Protein AF-A0A2M7Q114-F1 (afdb_monomer_lite)

pLDDT: mean 74.57, std 21.92, range [33.44, 98.0]

Foldseek 3Di:
DDDDDDDDDDDDDDDDDDPPPPDPPPPPPPPPDLPPPPDDQDPVRVVVVVQQVLPPCCVVDVHQDPVSVVVVVCVVVVVVVPQQPPPPPSDHDPVSNVVSVVVVVVVVVVVVD

Sequence (113 aa):
MMQASKLIVLILGLMVAAPAWAEPQTDLDVAGTLDERNGPMTATDKIVDQFMKLNLNPDASDGVDFEEFQSMVIERATARFAKMDANGNGEVTADEYRTFWNNQKAQYYRLKR

Secondary structure (DSSP, 8-state):
----------------PPPS---------TT--TT---SPPPHHHHHHHHHHTT-S-TTT-SS--HHHHHHHHHHHHHHHHHHH-SS-SS---HHHHHHHHHHHHHHHHHTT-

Radius of gyration: 30.26 Å; chains: 1; bounding box: 71×40×87 Å

Structure (mmCIF, N/CA/C/O backbone):
data_AF-A0A2M7Q114-F1
#
_entry.id   AF-A0A2M7Q114-F1
#
loop_
_atom_site.group_PDB
_atom_site.id
_atom_site.type_symbol
_atom_site.label_atom_id
_atom_site.label_alt_id
_atom_site.label_comp_id
_atom_site.label_asym_id
_atom_site.label_entity_id
_atom_site.label_seq_id
_atom_site.pdbx_PDB_ins_code
_atom_site.Cartn_x
_atom_site.Cartn_y
_atom_site.Cartn_z
_atom_site.occupancy
_atom_site.B_iso_or_equiv
_atom_site.auth_seq_id
_atom_site.auth_comp_id
_atom_site.auth_asym_id
_atom_site.auth_atom_id
_atom_site.pdbx_PDB_model_num
ATOM 1 N N . MET A 1 1 ? 41.314 4.169 -69.888 1.00 36.62 1 MET A N 1
ATOM 2 C CA . MET A 1 1 ? 42.681 4.051 -69.325 1.00 36.62 1 MET A CA 1
ATOM 3 C C . MET A 1 1 ? 42.689 4.867 -68.033 1.00 36.62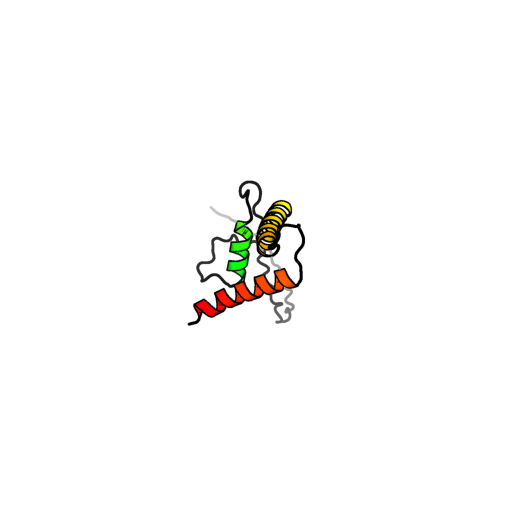 1 MET A C 1
ATOM 5 O O . MET A 1 1 ? 42.448 6.058 -68.125 1.00 36.62 1 MET A O 1
ATOM 9 N N . MET A 1 2 ? 42.504 4.244 -66.856 1.00 42.50 2 MET A N 1
ATOM 10 C CA . MET A 1 2 ? 43.558 3.893 -65.867 1.00 42.50 2 MET A CA 1
ATOM 11 C C . MET A 1 2 ? 44.452 5.107 -65.530 1.00 42.50 2 MET A C 1
ATOM 13 O O . MET A 1 2 ? 45.067 5.648 -66.432 1.00 42.50 2 MET A O 1
ATOM 17 N N . GLN A 1 3 ? 44.570 5.585 -64.288 1.00 41.94 3 GLN A N 1
ATOM 18 C CA . GLN A 1 3 ? 44.891 4.818 -63.083 1.00 41.94 3 GLN A CA 1
ATOM 19 C C . GLN A 1 3 ? 44.333 5.433 -61.789 1.00 41.94 3 GLN A C 1
ATOM 21 O O . GLN A 1 3 ? 44.319 6.644 -61.598 1.00 41.94 3 GLN A O 1
ATOM 26 N N . ALA A 1 4 ? 43.964 4.534 -60.876 1.00 44.81 4 ALA A N 1
ATOM 27 C CA . ALA A 1 4 ? 43.828 4.773 -59.449 1.00 44.81 4 ALA A CA 1
ATOM 28 C C . ALA A 1 4 ? 45.216 4.895 -58.794 1.00 44.81 4 ALA A C 1
ATOM 30 O O . ALA A 1 4 ? 46.026 3.974 -58.913 1.00 44.81 4 ALA A O 1
ATOM 31 N N . SER A 1 5 ? 45.459 5.976 -58.052 1.00 41.94 5 SER A N 1
ATOM 32 C CA . SER A 1 5 ? 46.627 6.096 -57.174 1.00 41.94 5 SER A CA 1
ATOM 33 C C . SER A 1 5 ? 46.232 5.728 -55.749 1.00 41.94 5 SER A C 1
ATOM 35 O O . SER A 1 5 ? 45.536 6.464 -55.055 1.00 41.94 5 SER A O 1
ATOM 37 N N . LYS A 1 6 ? 46.664 4.533 -55.348 1.00 39.66 6 LYS A N 1
ATOM 38 C CA . LYS A 1 6 ? 46.558 3.976 -54.001 1.00 39.66 6 LYS A CA 1
ATOM 39 C C . LYS A 1 6 ? 47.512 4.740 -53.079 1.00 39.66 6 LYS A C 1
ATOM 41 O O . LYS A 1 6 ? 48.720 4.696 -53.301 1.00 39.66 6 LYS A O 1
ATOM 46 N N . LEU A 1 7 ? 46.993 5.403 -52.046 1.00 33.44 7 LEU A N 1
ATOM 47 C CA . LEU A 1 7 ? 47.819 5.923 -50.957 1.00 33.44 7 LEU A CA 1
ATOM 48 C C . LEU A 1 7 ? 48.013 4.798 -49.931 1.00 33.44 7 LEU A C 1
ATOM 50 O O . LEU A 1 7 ? 47.097 4.430 -49.200 1.00 33.44 7 LEU A O 1
ATOM 54 N N . ILE A 1 8 ? 49.202 4.204 -49.950 1.00 39.59 8 ILE A N 1
ATOM 55 C CA . ILE A 1 8 ? 49.671 3.222 -48.973 1.00 39.59 8 ILE A CA 1
ATOM 56 C C . ILE A 1 8 ? 50.059 3.994 -47.708 1.00 39.59 8 ILE A C 1
ATOM 58 O O . ILE A 1 8 ? 51.054 4.713 -47.708 1.00 39.59 8 ILE A O 1
ATOM 62 N N . VAL A 1 9 ? 49.274 3.856 -46.638 1.00 41.12 9 VAL A N 1
ATOM 63 C CA . VAL A 1 9 ? 49.681 4.268 -45.288 1.00 41.12 9 VAL A CA 1
ATOM 64 C C . VAL A 1 9 ? 50.223 3.032 -44.581 1.00 41.12 9 VAL A C 1
ATOM 66 O O . VAL A 1 9 ? 49.499 2.090 -44.269 1.00 41.12 9 VAL A O 1
ATOM 69 N N . LEU A 1 10 ? 51.539 3.033 -44.407 1.00 36.22 10 LEU A N 1
ATOM 70 C CA . LEU A 1 10 ? 52.339 1.979 -43.804 1.00 36.22 10 LEU A CA 1
ATOM 71 C C . LEU A 1 10 ? 52.521 2.348 -42.324 1.00 36.22 10 LEU A C 1
ATOM 73 O O . LEU A 1 10 ? 53.404 3.131 -41.991 1.00 36.22 10 LEU A O 1
ATOM 77 N N . ILE A 1 11 ? 51.656 1.838 -41.442 1.00 44.91 11 ILE A N 1
ATOM 78 C CA . ILE A 1 11 ? 51.865 1.925 -39.988 1.00 44.91 11 ILE A CA 1
ATOM 79 C C . ILE A 1 11 ? 52.317 0.548 -39.520 1.00 44.91 11 ILE A C 1
ATOM 81 O O . ILE A 1 11 ? 51.524 -0.377 -39.349 1.00 44.91 11 ILE A O 1
ATOM 85 N N . LEU A 1 12 ? 53.633 0.421 -39.374 1.00 35.53 12 LEU A N 1
ATOM 86 C CA . LEU A 1 12 ? 54.284 -0.724 -38.766 1.00 35.53 12 LEU A CA 1
ATOM 87 C C . LEU A 1 12 ? 54.365 -0.488 -37.247 1.00 35.53 12 LEU A C 1
ATOM 89 O O . LEU A 1 12 ? 55.064 0.416 -36.804 1.00 35.53 12 LEU A O 1
ATOM 93 N N . GLY A 1 13 ? 53.678 -1.336 -36.481 1.00 37.47 13 GLY A N 1
ATOM 94 C CA . GLY A 1 13 ? 54.124 -1.821 -35.172 1.00 37.47 13 GLY A CA 1
ATOM 95 C C . GLY A 1 13 ? 53.935 -0.931 -33.939 1.00 37.47 13 GLY A C 1
ATOM 96 O O . GLY A 1 13 ? 54.790 -0.115 -33.620 1.00 37.47 13 GLY A O 1
ATOM 97 N N . LEU A 1 14 ? 52.947 -1.282 -33.111 1.00 38.12 14 LEU A N 1
ATOM 98 C CA . LEU A 1 14 ? 53.235 -1.604 -31.711 1.00 38.12 14 LEU A CA 1
ATOM 99 C C . LEU A 1 14 ? 52.195 -2.606 -31.197 1.00 38.12 14 LEU A C 1
ATOM 101 O O . LEU A 1 14 ? 51.019 -2.291 -31.050 1.00 38.12 14 LEU A O 1
ATOM 105 N N . MET A 1 15 ? 52.646 -3.832 -30.951 1.00 40.88 15 MET A N 1
ATOM 106 C CA . MET A 1 15 ? 51.877 -4.867 -30.273 1.00 40.88 15 MET A CA 1
ATOM 107 C C . MET A 1 15 ? 52.386 -4.913 -28.831 1.00 40.88 15 MET A C 1
ATOM 109 O O . MET A 1 15 ? 53.521 -5.320 -28.593 1.00 40.88 15 MET A O 1
ATOM 113 N N . VAL A 1 16 ? 51.565 -4.483 -27.875 1.00 52.91 16 VAL A N 1
ATOM 114 C CA . VAL A 1 16 ? 51.699 -4.878 -26.468 1.00 52.91 16 VAL A CA 1
ATOM 115 C C . VAL A 1 16 ? 50.392 -5.558 -26.092 1.00 52.91 16 VAL A C 1
ATOM 117 O O . VAL A 1 16 ? 49.314 -4.993 -26.250 1.00 52.91 16 VAL A O 1
ATOM 120 N N . ALA A 1 17 ? 50.514 -6.816 -25.681 1.00 52.22 17 ALA A N 1
ATOM 121 C CA . ALA A 1 17 ? 49.424 -7.687 -25.289 1.00 52.22 17 ALA A CA 1
ATOM 122 C C . ALA A 1 17 ? 48.638 -7.088 -24.112 1.00 52.22 17 ALA A C 1
ATOM 124 O O . ALA A 1 17 ? 49.209 -6.827 -23.053 1.00 52.22 17 ALA A O 1
ATOM 125 N N . ALA A 1 18 ? 47.330 -6.897 -24.291 1.00 54.47 18 ALA A N 1
ATOM 126 C CA . ALA A 1 18 ? 46.426 -6.642 -23.178 1.00 54.47 18 ALA A CA 1
ATOM 127 C C . ALA A 1 18 ? 46.263 -7.937 -22.353 1.00 54.47 18 ALA A C 1
ATOM 129 O O . ALA A 1 18 ? 46.173 -9.020 -22.942 1.00 54.47 18 ALA A O 1
ATOM 130 N N . PRO A 1 19 ? 46.250 -7.870 -21.009 1.00 53.16 19 PRO A N 1
ATOM 131 C CA . PRO A 1 19 ? 46.045 -9.045 -20.173 1.00 53.16 19 PRO A CA 1
ATOM 132 C C . PRO A 1 19 ? 44.659 -9.649 -20.434 1.00 53.16 19 PRO A C 1
ATOM 134 O O . PRO A 1 19 ? 43.663 -8.939 -20.541 1.00 53.16 19 PRO A O 1
ATOM 137 N N . ALA A 1 20 ? 44.613 -10.979 -20.536 1.00 57.31 20 ALA A N 1
ATOM 138 C CA . ALA A 1 20 ? 43.440 -11.801 -20.842 1.00 57.31 20 ALA A CA 1
ATOM 139 C C . ALA A 1 20 ? 42.426 -11.883 -19.684 1.00 57.31 20 ALA A C 1
ATOM 141 O O . ALA A 1 20 ? 42.032 -12.968 -19.261 1.00 57.31 20 ALA A O 1
ATOM 142 N N . TRP A 1 21 ? 42.080 -10.743 -19.097 1.00 56.38 21 TRP A N 1
ATOM 143 C CA . TRP A 1 21 ? 41.080 -10.607 -18.046 1.00 56.38 21 TRP A CA 1
ATOM 144 C C . TRP A 1 21 ? 40.071 -9.614 -18.600 1.00 56.38 21 TRP A C 1
ATOM 146 O O . TRP A 1 21 ? 40.100 -8.429 -18.288 1.00 56.38 21 TRP A O 1
ATOM 156 N N . ALA A 1 22 ? 39.261 -10.103 -19.538 1.00 50.25 22 ALA A N 1
ATOM 157 C CA . ALA A 1 22 ? 38.094 -9.383 -20.004 1.00 50.25 22 ALA A CA 1
ATOM 158 C C . ALA A 1 22 ? 37.266 -9.021 -18.768 1.00 50.25 22 ALA A C 1
ATOM 160 O O . ALA A 1 22 ? 36.781 -9.907 -18.061 1.00 50.25 22 ALA A O 1
ATOM 161 N N . GLU A 1 23 ? 37.161 -7.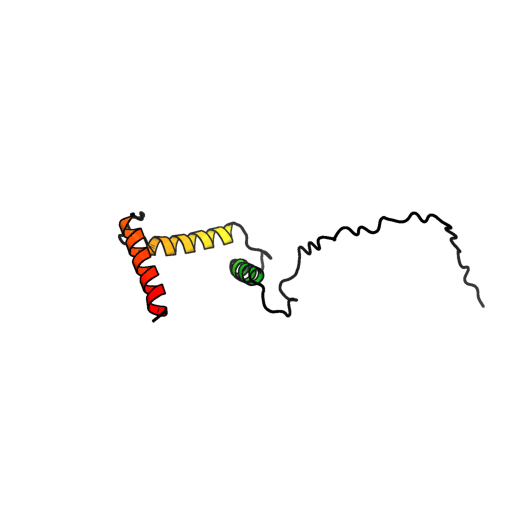729 -18.475 1.00 57.56 23 GLU A N 1
ATOM 162 C CA . GLU A 1 23 ? 36.144 -7.244 -17.559 1.00 57.56 23 GLU A CA 1
ATOM 163 C C . GLU A 1 23 ? 34.799 -7.744 -18.102 1.00 57.56 23 GLU A C 1
ATOM 165 O O . GLU A 1 23 ? 34.545 -7.589 -19.303 1.00 57.56 23 GLU A O 1
ATOM 170 N N . PRO A 1 24 ? 33.945 -8.392 -17.290 1.00 47.94 24 PRO A N 1
ATOM 171 C CA . PRO A 1 24 ? 32.582 -8.612 -17.722 1.00 47.94 24 PRO A CA 1
ATOM 172 C C . PRO A 1 24 ? 31.989 -7.223 -17.939 1.00 47.94 24 PRO A C 1
ATOM 174 O O . PRO A 1 24 ? 31.776 -6.484 -16.977 1.00 47.94 24 PRO A O 1
ATOM 177 N N . GLN A 1 25 ? 31.762 -6.850 -19.199 1.00 45.62 25 GLN A N 1
ATOM 178 C CA . GLN A 1 25 ? 30.848 -5.765 -19.511 1.00 45.62 25 GLN A CA 1
ATOM 179 C C . GLN A 1 25 ? 29.540 -6.138 -18.823 1.00 45.62 25 GLN A C 1
ATOM 181 O O . GLN A 1 25 ? 28.861 -7.087 -19.210 1.00 45.62 25 GLN A O 1
ATOM 186 N N . THR A 1 26 ? 29.243 -5.453 -17.721 1.00 45.94 26 THR A N 1
ATOM 187 C CA . THR A 1 26 ? 27.900 -5.435 -17.176 1.00 45.94 26 THR A CA 1
ATOM 188 C C . THR A 1 26 ? 27.071 -4.765 -18.247 1.00 45.94 26 THR A C 1
ATOM 190 O O . THR A 1 26 ? 27.142 -3.546 -18.414 1.00 45.94 26 THR A O 1
ATOM 193 N N . ASP A 1 27 ? 26.388 -5.597 -19.018 1.00 40.75 27 ASP A N 1
ATOM 194 C CA . ASP A 1 27 ? 25.419 -5.215 -20.025 1.00 40.75 27 ASP A CA 1
ATOM 195 C C . ASP A 1 27 ? 24.254 -4.543 -19.293 1.00 40.75 27 ASP A C 1
ATOM 197 O O . ASP A 1 27 ? 23.262 -5.158 -18.901 1.00 40.75 27 ASP A O 1
ATOM 201 N N . LEU A 1 28 ? 24.453 -3.275 -18.941 1.00 43.75 28 LEU A N 1
ATOM 202 C CA . LEU A 1 28 ? 23.403 -2.401 -18.458 1.00 43.75 28 LEU A CA 1
ATOM 203 C C . LEU A 1 28 ? 22.703 -1.849 -19.695 1.00 43.75 28 LEU A C 1
ATOM 205 O O . LEU A 1 28 ? 22.824 -0.669 -20.020 1.00 43.75 28 LEU A O 1
ATOM 209 N N . ASP A 1 29 ? 21.961 -2.731 -20.360 1.00 44.12 29 ASP A N 1
ATOM 210 C CA . ASP A 1 29 ? 20.927 -2.383 -21.328 1.00 44.12 29 ASP A CA 1
ATOM 211 C C . ASP A 1 29 ? 19.785 -1.663 -20.592 1.00 44.12 29 ASP A C 1
ATOM 213 O O . ASP A 1 29 ? 18.717 -2.205 -20.303 1.00 44.12 29 ASP A O 1
ATOM 217 N N . VAL A 1 30 ? 20.020 -0.401 -20.234 1.00 51.72 30 VAL A N 1
ATOM 218 C CA . VAL A 1 30 ? 18.997 0.512 -19.718 1.00 51.72 30 VAL A CA 1
ATOM 219 C C . VAL A 1 30 ? 18.326 1.185 -20.911 1.00 51.72 30 VAL A C 1
ATOM 221 O O . VAL A 1 30 ? 18.597 2.346 -21.189 1.00 51.72 30 VAL A O 1
ATOM 224 N N . ALA A 1 31 ? 17.512 0.423 -21.644 1.00 43.69 31 ALA A N 1
ATOM 225 C CA . ALA A 1 31 ? 16.370 0.882 -22.455 1.00 43.69 31 ALA A CA 1
ATOM 226 C C . ALA A 1 31 ? 15.870 -0.258 -23.365 1.00 43.69 31 ALA A C 1
ATOM 228 O O . ALA A 1 31 ? 15.810 -0.125 -24.584 1.00 43.69 31 ALA A O 1
ATOM 229 N N . GLY A 1 32 ? 15.514 -1.402 -22.779 1.00 42.16 32 GLY A N 1
ATOM 230 C CA . GLY A 1 32 ? 14.747 -2.418 -23.495 1.00 42.16 32 GLY A CA 1
ATOM 231 C C . GLY A 1 32 ? 13.286 -1.987 -23.577 1.00 42.16 32 GLY A C 1
ATOM 232 O O . GLY A 1 32 ? 12.567 -2.050 -22.578 1.00 42.16 32 GLY A O 1
ATOM 233 N N . THR A 1 33 ? 12.850 -1.544 -24.754 1.00 45.88 33 THR A N 1
ATOM 234 C CA . THR A 1 33 ? 11.434 -1.442 -25.117 1.00 45.88 33 THR A CA 1
ATOM 235 C C . THR A 1 33 ? 10.753 -2.775 -24.788 1.00 45.88 33 THR A C 1
ATOM 237 O O . THR A 1 33 ? 11.274 -3.851 -25.076 1.00 45.88 33 THR A O 1
ATOM 240 N N . LEU A 1 34 ? 9.601 -2.727 -24.117 1.00 50.59 34 LEU A N 1
ATOM 241 C CA . LEU A 1 34 ? 8.935 -3.896 -23.519 1.00 50.59 34 LEU A CA 1
ATOM 242 C C . LEU A 1 34 ? 8.444 -4.958 -24.534 1.00 50.59 34 LEU A C 1
ATOM 244 O O . LEU A 1 34 ? 7.795 -5.918 -24.122 1.00 50.59 34 LEU A O 1
ATOM 248 N N . ASP A 1 35 ? 8.767 -4.823 -25.822 1.00 51.19 35 ASP A N 1
ATOM 249 C CA . ASP A 1 35 ? 8.100 -5.509 -26.934 1.00 51.19 35 ASP A CA 1
ATOM 250 C C . ASP A 1 35 ? 8.923 -6.638 -27.605 1.00 51.19 35 ASP A C 1
ATOM 252 O O . ASP A 1 35 ? 8.391 -7.386 -28.416 1.00 51.19 35 ASP A O 1
ATOM 256 N N . GLU A 1 36 ? 10.198 -6.863 -27.247 1.00 53.12 36 GLU A N 1
ATOM 257 C CA . GLU A 1 36 ? 11.043 -7.882 -27.926 1.00 53.12 36 GLU A CA 1
ATOM 258 C C . GLU A 1 36 ? 11.396 -9.130 -27.091 1.00 53.12 36 GLU A C 1
ATOM 260 O O . GLU A 1 36 ? 12.295 -9.904 -27.428 1.00 53.12 36 GLU A O 1
ATOM 265 N N . ARG A 1 37 ? 10.666 -9.412 -26.007 1.00 55.56 37 ARG A N 1
ATOM 266 C CA . ARG A 1 37 ? 10.920 -10.601 -25.170 1.00 55.56 37 ARG A CA 1
ATOM 267 C C . ARG A 1 37 ? 9.993 -11.758 -25.527 1.00 55.56 37 ARG A C 1
ATOM 269 O O . ARG A 1 37 ? 9.038 -12.042 -24.814 1.00 55.56 37 ARG A O 1
ATOM 276 N N . ASN A 1 38 ? 10.323 -12.490 -26.589 1.00 55.41 38 ASN A N 1
ATOM 277 C CA . ASN A 1 38 ? 9.639 -13.730 -27.005 1.00 55.41 38 ASN A CA 1
ATOM 278 C C . ASN A 1 38 ? 9.879 -14.946 -26.060 1.00 55.41 38 ASN A C 1
ATOM 280 O O . ASN A 1 38 ? 9.956 -16.090 -26.506 1.00 55.41 38 ASN A O 1
ATOM 284 N N . GLY A 1 39 ? 9.993 -14.726 -24.744 1.00 70.94 39 GLY A N 1
ATOM 285 C CA . GLY A 1 39 ? 10.162 -15.756 -23.708 1.00 70.94 39 GLY A CA 1
ATOM 286 C C . GLY A 1 39 ? 9.144 -15.609 -22.566 1.00 70.94 39 GLY A C 1
ATOM 287 O O . GLY A 1 39 ? 8.459 -14.592 -22.478 1.00 70.94 39 GLY A O 1
ATOM 288 N N . PRO A 1 40 ? 8.998 -16.608 -21.672 1.00 82.19 40 PRO A N 1
ATOM 289 C CA . PRO A 1 40 ? 8.094 -16.487 -20.530 1.00 82.19 40 PRO A CA 1
ATOM 290 C C . PRO A 1 40 ? 8.527 -15.324 -19.623 1.00 82.19 40 PRO A C 1
ATOM 292 O O . PRO A 1 40 ? 9.683 -15.270 -19.209 1.00 82.19 40 PRO A O 1
ATOM 295 N N . MET A 1 41 ? 7.593 -14.422 -19.289 1.00 82.06 41 MET A N 1
ATOM 296 C CA . MET A 1 41 ? 7.852 -13.271 -18.411 1.00 82.06 41 MET A CA 1
ATOM 297 C C . MET A 1 41 ? 8.530 -13.708 -17.110 1.00 82.06 41 MET A C 1
ATOM 299 O O . MET A 1 41 ? 8.002 -14.558 -16.375 1.00 82.06 41 MET A O 1
ATOM 303 N N . THR A 1 42 ? 9.657 -13.078 -16.789 1.00 90.50 42 THR A N 1
ATOM 304 C CA . THR A 1 42 ? 10.327 -13.272 -15.503 1.00 90.50 42 THR A CA 1
ATOM 305 C C . THR A 1 42 ? 9.463 -12.735 -14.353 1.00 90.50 42 THR A C 1
ATOM 307 O O . THR A 1 42 ? 8.462 -12.040 -14.553 1.00 90.50 42 THR A O 1
ATOM 310 N N . ALA A 1 43 ? 9.821 -13.061 -13.107 1.00 88.88 43 ALA A N 1
ATOM 311 C CA . ALA A 1 43 ? 9.128 -12.511 -11.938 1.00 88.88 43 ALA A CA 1
ATOM 312 C C . ALA A 1 43 ? 9.213 -10.975 -11.894 1.00 88.88 43 ALA A C 1
ATOM 314 O O . ALA A 1 43 ? 8.216 -10.318 -11.597 1.00 88.88 43 ALA A O 1
ATOM 315 N N . THR A 1 44 ? 10.373 -10.417 -12.251 1.00 89.69 44 THR A N 1
ATOM 316 C CA . THR A 1 44 ? 10.589 -8.970 -12.351 1.00 89.69 44 THR A CA 1
ATOM 317 C C . THR A 1 44 ? 9.707 -8.360 -13.433 1.00 89.69 44 THR A C 1
ATOM 319 O O . THR A 1 44 ? 9.072 -7.339 -13.195 1.00 89.69 44 THR A O 1
ATOM 322 N N . ASP A 1 45 ? 9.565 -9.024 -14.579 1.00 88.44 45 ASP A N 1
ATOM 323 C CA . ASP A 1 45 ? 8.773 -8.509 -15.704 1.00 88.44 45 ASP A CA 1
ATOM 324 C C . ASP A 1 45 ? 7.305 -8.365 -15.358 1.00 88.44 45 ASP A C 1
ATOM 326 O O . ASP A 1 45 ? 6.659 -7.420 -15.787 1.00 88.44 45 ASP A O 1
ATOM 330 N N . LYS A 1 46 ? 6.777 -9.288 -14.555 1.00 89.81 46 LYS A N 1
ATOM 331 C CA . LYS A 1 46 ? 5.394 -9.221 -14.077 1.00 89.81 46 LYS A CA 1
ATOM 332 C C . LYS A 1 46 ? 5.184 -8.050 -13.125 1.00 89.81 46 LYS A C 1
ATOM 334 O O . LYS A 1 46 ? 4.111 -7.455 -13.125 1.00 89.81 46 LYS A O 1
ATOM 339 N N . ILE A 1 47 ? 6.190 -7.732 -12.312 1.00 89.38 47 ILE A N 1
ATOM 340 C CA . ILE A 1 47 ? 6.151 -6.574 -11.414 1.00 89.38 47 ILE A CA 1
ATOM 341 C C . ILE A 1 47 ? 6.205 -5.289 -12.237 1.00 89.38 47 ILE A C 1
ATOM 343 O O . ILE A 1 47 ? 5.388 -4.404 -12.010 1.00 89.38 47 ILE A O 1
ATOM 347 N N . VAL A 1 48 ? 7.113 -5.213 -13.213 1.00 89.88 48 VAL A N 1
ATOM 348 C CA . VAL A 1 48 ? 7.232 -4.063 -14.118 1.00 89.88 48 VAL A CA 1
ATOM 349 C C . VAL A 1 48 ? 5.948 -3.879 -14.924 1.00 89.88 48 VAL A C 1
ATOM 351 O O . VAL A 1 48 ? 5.401 -2.788 -14.918 1.00 89.88 48 VAL A O 1
ATOM 354 N N . ASP A 1 49 ? 5.397 -4.932 -15.528 1.00 90.44 49 ASP A N 1
ATOM 355 C CA . ASP A 1 49 ? 4.120 -4.881 -16.256 1.00 90.44 49 ASP A CA 1
ATOM 356 C C . ASP A 1 49 ? 2.973 -4.358 -15.376 1.00 90.44 49 ASP A C 1
ATOM 358 O O . ASP A 1 49 ? 2.212 -3.481 -15.780 1.00 90.44 49 ASP A O 1
ATOM 362 N N . GLN A 1 50 ? 2.868 -4.845 -14.137 1.00 89.88 50 GLN A N 1
ATOM 363 C CA . GLN A 1 50 ? 1.869 -4.343 -13.192 1.00 89.88 50 GLN A CA 1
ATOM 364 C C . GLN A 1 50 ? 2.111 -2.896 -12.771 1.00 89.88 50 GLN A C 1
ATOM 366 O O . GLN A 1 50 ? 1.152 -2.167 -12.529 1.00 89.88 50 GLN A O 1
ATOM 371 N N . PHE A 1 51 ? 3.369 -2.480 -12.673 1.00 90.75 51 PHE A N 1
ATOM 372 C CA . PHE A 1 51 ? 3.720 -1.108 -12.344 1.00 90.75 51 PHE A CA 1
ATOM 373 C C . PHE A 1 51 ? 3.423 -0.155 -13.505 1.00 90.75 51 PHE A C 1
ATOM 375 O O . PHE A 1 51 ? 2.818 0.884 -13.288 1.00 90.75 51 PHE A O 1
ATOM 382 N N . MET A 1 52 ? 3.756 -0.520 -14.743 1.00 90.62 52 MET A N 1
ATOM 383 C CA . MET A 1 52 ? 3.526 0.339 -15.911 1.00 90.62 52 MET A CA 1
ATOM 384 C C . MET A 1 52 ? 2.036 0.525 -16.222 1.00 90.62 52 MET A C 1
ATOM 386 O O . MET A 1 52 ? 1.651 1.547 -16.775 1.00 90.62 52 MET A O 1
ATOM 390 N N . LYS A 1 53 ? 1.169 -0.392 -15.772 1.00 89.25 53 LYS A N 1
ATOM 391 C CA . LYS A 1 53 ? -0.296 -0.208 -15.791 1.00 89.25 53 LYS A CA 1
ATOM 392 C C . LYS A 1 53 ? -0.798 0.961 -14.935 1.00 89.25 53 LYS A C 1
ATOM 394 O O . LYS A 1 53 ? -1.984 1.267 -14.996 1.00 89.25 53 LYS A O 1
ATOM 399 N N . LEU A 1 54 ? 0.056 1.563 -14.105 1.00 87.69 54 LEU A N 1
ATOM 400 C CA . LEU A 1 54 ? -0.281 2.747 -13.313 1.00 87.69 54 LEU A CA 1
ATOM 401 C C . LEU A 1 54 ? -0.152 4.054 -14.103 1.00 87.69 54 LEU A C 1
ATOM 403 O O . LEU A 1 54 ? -0.650 5.061 -13.619 1.00 87.69 54 LEU A O 1
ATOM 407 N N . ASN A 1 55 ? 0.498 4.043 -15.270 1.00 88.75 55 ASN A N 1
ATOM 408 C CA . 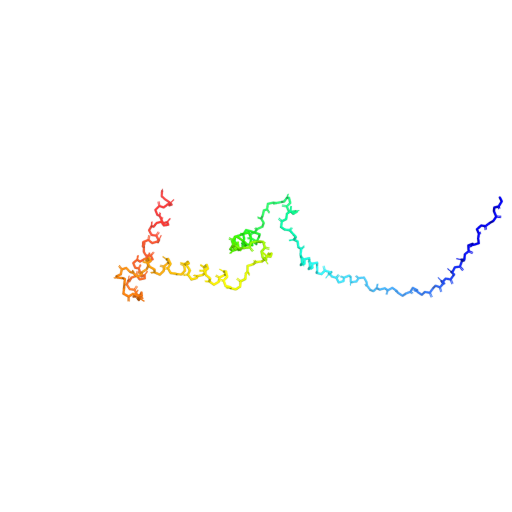ASN A 1 55 ? 0.582 5.213 -16.139 1.00 88.75 55 ASN A CA 1
ATOM 409 C C . ASN A 1 55 ? -0.815 5.489 -16.714 1.00 88.75 55 ASN A C 1
ATOM 411 O O . ASN A 1 55 ? -1.345 4.694 -17.497 1.00 88.75 55 ASN A O 1
ATOM 415 N N . LEU A 1 56 ? -1.432 6.582 -16.268 1.00 84.88 56 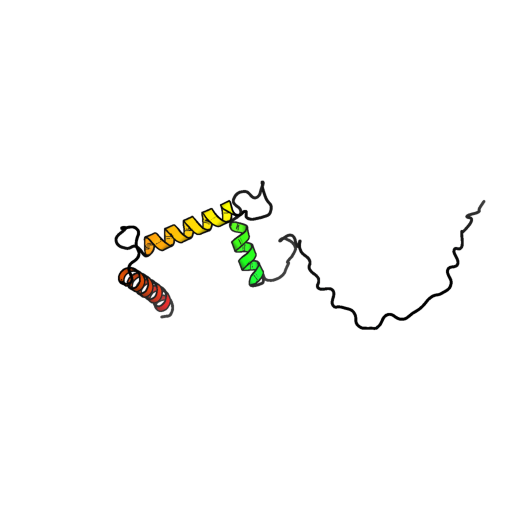LEU A N 1
ATOM 416 C CA . LEU A 1 56 ? -2.787 6.973 -16.655 1.00 84.88 56 LEU A CA 1
ATOM 417 C C . LEU A 1 56 ? -2.777 7.824 -17.926 1.00 84.88 56 LEU A C 1
ATOM 419 O O . LEU A 1 56 ? -3.814 7.939 -18.583 1.00 84.88 56 LEU A O 1
ATOM 423 N N . ASN A 1 57 ? -1.625 8.401 -18.278 1.00 84.25 57 ASN A N 1
ATOM 424 C CA . ASN A 1 57 ? -1.445 9.226 -19.462 1.00 84.25 57 ASN A CA 1
ATOM 425 C C . ASN A 1 57 ? -0.214 8.798 -20.287 1.00 84.25 57 ASN A C 1
ATOM 427 O O . ASN A 1 57 ? 0.797 9.510 -20.323 1.00 84.25 57 ASN A O 1
ATOM 431 N N . PRO A 1 58 ? -0.315 7.669 -21.014 1.00 82.69 58 PRO A N 1
ATOM 432 C CA . PRO A 1 58 ? 0.790 7.149 -21.816 1.00 82.69 58 PRO A CA 1
ATOM 433 C C . PRO A 1 58 ? 1.205 8.080 -22.961 1.00 82.69 58 PRO A C 1
ATOM 435 O O . PRO A 1 58 ? 2.330 7.989 -23.438 1.00 82.69 58 PRO A O 1
ATOM 438 N N . ASP A 1 59 ? 0.335 9.002 -23.384 1.00 85.31 59 ASP A N 1
ATOM 439 C CA . ASP A 1 59 ? 0.648 9.965 -24.443 1.00 85.31 59 ASP A CA 1
ATOM 440 C C . ASP A 1 59 ? 1.537 11.119 -23.946 1.00 85.31 59 ASP A C 1
ATOM 442 O O . ASP A 1 59 ? 2.189 11.792 -24.748 1.00 85.31 59 ASP A O 1
ATOM 446 N N . ALA A 1 60 ? 1.558 11.382 -22.634 1.00 83.62 60 ALA A N 1
ATOM 447 C CA . ALA A 1 60 ? 2.370 12.443 -22.039 1.00 83.62 60 ALA A CA 1
ATOM 448 C C . ALA A 1 60 ? 3.715 11.951 -21.500 1.00 83.62 60 ALA A C 1
ATOM 450 O O . ALA A 1 60 ? 4.652 12.748 -21.405 1.00 83.62 60 ALA A O 1
ATOM 451 N N . SER A 1 61 ? 3.820 10.674 -21.120 1.00 87.00 61 SER A N 1
ATOM 452 C CA . SER A 1 61 ? 5.046 10.115 -20.558 1.00 87.00 61 SER A CA 1
ATOM 453 C C . SER A 1 61 ? 5.150 8.605 -20.778 1.00 87.00 61 SER A C 1
ATOM 455 O O . SER A 1 61 ? 4.176 7.872 -20.623 1.00 87.00 61 SER A O 1
ATOM 457 N N . ASP A 1 62 ? 6.371 8.135 -21.052 1.00 86.88 62 ASP A N 1
ATOM 458 C CA . ASP A 1 62 ? 6.696 6.707 -21.175 1.00 86.88 62 ASP A CA 1
ATOM 459 C C . ASP A 1 62 ? 6.800 5.990 -19.810 1.00 86.88 62 ASP A C 1
ATOM 461 O O . ASP A 1 62 ? 7.061 4.787 -19.753 1.00 86.88 62 ASP A O 1
ATOM 465 N N . GLY A 1 63 ? 6.636 6.710 -18.695 1.00 89.38 63 GLY A N 1
ATOM 466 C CA . GLY A 1 63 ? 6.806 6.208 -17.332 1.00 89.38 63 GLY A CA 1
ATOM 467 C C . GLY A 1 63 ? 5.608 6.492 -16.430 1.00 89.38 63 GLY A C 1
ATOM 468 O O . GLY A 1 63 ? 4.604 7.042 -16.859 1.00 89.38 63 GLY A O 1
ATOM 469 N N . VAL A 1 64 ? 5.726 6.091 -15.165 1.00 91.81 64 VAL A N 1
ATOM 470 C CA . VAL A 1 64 ? 4.773 6.466 -14.112 1.00 91.81 64 VAL A CA 1
ATOM 471 C C . VAL A 1 64 ? 5.391 7.613 -13.331 1.00 91.81 64 VAL A C 1
ATOM 473 O O . VAL A 1 64 ? 6.485 7.450 -12.775 1.00 91.81 64 VAL A O 1
ATOM 476 N N . ASP A 1 65 ? 4.721 8.756 -13.281 1.00 92.81 65 ASP A N 1
ATOM 477 C CA . ASP A 1 65 ? 5.198 9.883 -12.485 1.00 92.81 65 ASP A CA 1
ATOM 478 C C . ASP A 1 65 ? 4.833 9.746 -10.993 1.00 92.81 65 ASP A C 1
ATOM 480 O O . ASP A 1 65 ? 4.148 8.817 -10.547 1.00 92.81 65 ASP A O 1
ATOM 484 N N . PHE A 1 66 ? 5.364 10.655 -10.171 1.00 91.50 66 PHE A N 1
ATOM 485 C CA . PHE A 1 66 ? 5.153 10.606 -8.725 1.00 91.50 66 PHE A CA 1
ATOM 486 C C . PHE A 1 66 ? 3.689 10.840 -8.326 1.00 91.50 66 PHE A C 1
ATOM 488 O O . PHE A 1 66 ? 3.231 10.239 -7.355 1.00 91.50 66 PHE A O 1
ATOM 495 N N . GLU A 1 67 ? 2.959 11.685 -9.051 1.00 92.06 67 GLU A N 1
ATOM 496 C CA . GLU A 1 67 ? 1.564 12.018 -8.760 1.00 92.06 67 GLU A CA 1
ATOM 497 C C . GLU A 1 67 ? 0.633 10.857 -9.126 1.00 92.06 67 GLU A C 1
ATOM 499 O O . GLU A 1 67 ? -0.242 10.486 -8.334 1.00 92.06 67 GLU A O 1
ATOM 504 N N . GLU A 1 68 ? 0.872 10.211 -10.266 1.00 90.19 68 GLU A N 1
ATOM 505 C CA . GLU A 1 68 ? 0.185 8.983 -10.677 1.00 90.19 68 GLU A CA 1
ATOM 506 C C . GLU A 1 68 ? 0.414 7.860 -9.660 1.00 90.19 68 GLU A C 1
ATOM 508 O O . GLU A 1 68 ? -0.532 7.229 -9.167 1.00 90.19 68 GLU A O 1
ATOM 513 N N . PHE A 1 69 ? 1.673 7.649 -9.266 1.00 92.44 69 PHE A N 1
ATOM 514 C CA . PHE A 1 69 ? 2.019 6.671 -8.242 1.00 92.44 69 PHE A CA 1
ATOM 515 C C . PHE A 1 69 ? 1.342 6.988 -6.903 1.00 92.44 69 PHE A C 1
ATOM 517 O O . PHE A 1 69 ? 0.743 6.104 -6.280 1.00 92.44 69 PHE A O 1
ATOM 524 N N . GLN A 1 70 ? 1.405 8.244 -6.456 1.00 94.25 70 GLN A N 1
ATOM 525 C CA . GLN A 1 70 ? 0.818 8.681 -5.194 1.00 94.25 70 GLN A CA 1
ATOM 526 C C . GLN A 1 70 ? -0.700 8.488 -5.183 1.00 94.25 70 GLN A C 1
ATOM 528 O O . GLN A 1 70 ? -1.232 7.957 -4.206 1.00 94.25 70 GLN A O 1
ATOM 533 N N . SER A 1 71 ? -1.390 8.858 -6.261 1.00 92.06 71 SER A N 1
ATOM 534 C CA . SER A 1 71 ? -2.843 8.711 -6.393 1.00 92.06 71 SER A CA 1
ATOM 535 C C . SER A 1 71 ? -3.269 7.254 -6.233 1.00 92.06 71 SER A C 1
ATOM 537 O O . SER A 1 71 ? -4.140 6.934 -5.421 1.00 92.06 71 SER A O 1
ATOM 539 N N . MET A 1 72 ? -2.566 6.342 -6.905 1.00 88.88 72 MET A N 1
ATOM 540 C CA . MET A 1 72 ? -2.810 4.903 -6.801 1.00 88.88 72 MET A CA 1
ATOM 541 C C . MET A 1 72 ? -2.527 4.350 -5.400 1.00 88.88 72 MET A C 1
ATOM 543 O O . MET A 1 72 ? -3.247 3.472 -4.911 1.00 88.88 72 MET A O 1
ATOM 547 N N . VAL A 1 73 ? -1.468 4.826 -4.737 1.00 92.19 73 VAL A N 1
ATOM 548 C CA . VAL A 1 73 ? -1.158 4.440 -3.353 1.00 92.19 73 VAL A CA 1
ATOM 549 C C . VAL A 1 73 ? -2.257 4.918 -2.407 1.00 92.19 73 VAL A C 1
ATOM 551 O O . VAL A 1 73 ? -2.726 4.124 -1.590 1.00 92.19 73 VAL A O 1
ATOM 554 N N . ILE A 1 74 ? -2.701 6.169 -2.536 1.00 94.62 74 ILE A N 1
ATOM 555 C CA . ILE A 1 74 ? -3.767 6.752 -1.713 1.00 94.62 74 ILE A CA 1
ATOM 556 C C . ILE A 1 74 ? -5.077 5.999 -1.918 1.00 94.62 74 ILE A C 1
ATOM 558 O O . ILE A 1 74 ? -5.714 5.630 -0.932 1.00 94.62 74 ILE A O 1
ATOM 562 N N . GLU A 1 75 ? -5.468 5.715 -3.159 1.00 93.62 75 GLU A N 1
ATOM 563 C CA . GLU A 1 75 ? -6.703 4.985 -3.455 1.00 93.62 75 GLU A CA 1
ATOM 564 C C . GLU A 1 75 ? -6.691 3.598 -2.799 1.00 93.62 75 GLU A C 1
ATOM 566 O O . GLU A 1 75 ? -7.603 3.232 -2.051 1.00 93.62 75 GLU A O 1
ATOM 571 N N . ARG A 1 76 ? -5.610 2.834 -3.001 1.00 92.50 76 ARG A N 1
ATOM 572 C CA . ARG A 1 76 ? -5.468 1.486 -2.432 1.00 92.50 76 ARG A CA 1
ATOM 573 C C . ARG A 1 76 ? -5.392 1.504 -0.909 1.00 92.50 76 ARG A C 1
ATOM 575 O O . ARG A 1 76 ? -5.985 0.638 -0.261 1.00 92.50 76 ARG A O 1
ATOM 582 N N . ALA A 1 77 ? -4.670 2.464 -0.333 1.00 94.00 77 ALA A N 1
ATOM 583 C CA . ALA A 1 77 ? -4.569 2.631 1.111 1.00 94.00 77 ALA A CA 1
ATOM 584 C C . ALA A 1 77 ? -5.933 2.977 1.714 1.00 94.00 77 ALA A C 1
ATOM 586 O O . ALA A 1 77 ? -6.353 2.315 2.660 1.00 94.00 77 ALA A O 1
ATOM 587 N N . THR A 1 78 ? -6.658 3.918 1.111 1.00 95.81 78 THR A N 1
ATOM 588 C CA . THR A 1 78 ? -8.009 4.328 1.522 1.00 95.81 78 THR A CA 1
ATOM 589 C C . THR A 1 78 ? -8.983 3.156 1.462 1.00 95.81 78 THR A C 1
ATOM 591 O O . THR A 1 78 ? -9.646 2.846 2.451 1.00 95.81 78 THR A O 1
ATOM 594 N N . ALA A 1 79 ? -9.015 2.425 0.345 1.00 94.75 79 ALA A N 1
ATOM 595 C CA . ALA A 1 79 ? -9.893 1.268 0.181 1.00 94.75 79 ALA A CA 1
ATOM 596 C C . ALA A 1 79 ? -9.585 0.143 1.182 1.00 94.75 79 ALA A C 1
ATOM 598 O O . ALA A 1 79 ? -10.481 -0.593 1.600 1.00 94.75 79 ALA A O 1
ATOM 599 N N . ARG A 1 80 ? -8.314 -0.024 1.567 1.00 93.25 80 ARG A N 1
ATOM 600 C CA . ARG A 1 80 ? -7.915 -0.993 2.592 1.00 93.25 80 ARG A CA 1
ATOM 601 C C . ARG A 1 80 ? -8.257 -0.501 3.993 1.00 93.25 80 ARG A C 1
ATOM 603 O O . ARG A 1 80 ? -8.738 -1.299 4.791 1.00 93.25 80 ARG A O 1
ATOM 610 N N . PHE A 1 81 ? -8.024 0.774 4.279 1.00 96.62 81 PHE A N 1
ATOM 611 C CA . PHE A 1 81 ? -8.338 1.399 5.557 1.00 96.62 81 PHE A CA 1
ATOM 612 C C . PHE A 1 81 ? -9.831 1.304 5.860 1.00 96.62 81 PHE A C 1
ATOM 614 O O . PHE A 1 81 ? -10.194 0.773 6.902 1.00 96.62 81 PHE A O 1
ATOM 621 N N . ALA A 1 82 ? -10.689 1.660 4.901 1.00 95.75 82 ALA A N 1
ATOM 622 C CA . ALA A 1 82 ? -12.143 1.567 5.038 1.00 95.75 82 ALA A CA 1
ATOM 623 C C . ALA A 1 82 ? -12.655 0.138 5.305 1.00 95.75 82 ALA A C 1
ATOM 625 O O . ALA A 1 82 ? -13.736 -0.049 5.846 1.00 95.75 82 ALA A O 1
ATOM 626 N N . LYS A 1 83 ? -11.893 -0.898 4.926 1.00 94.69 83 LYS A N 1
ATOM 627 C CA . LYS A 1 83 ? -12.222 -2.297 5.258 1.00 94.69 83 LYS A CA 1
ATOM 628 C C . LYS A 1 83 ? -11.783 -2.699 6.667 1.00 94.69 83 LYS A C 1
ATOM 630 O O . LYS A 1 83 ? -12.247 -3.724 7.161 1.00 94.69 83 LYS A O 1
ATOM 635 N N . MET A 1 84 ? -10.832 -1.976 7.254 1.00 95.88 84 MET A N 1
ATOM 636 C CA . MET A 1 84 ? -10.311 -2.228 8.598 1.00 95.88 84 MET A CA 1
ATOM 637 C C . MET A 1 84 ? -11.051 -1.405 9.650 1.00 95.88 84 MET A C 1
ATOM 639 O O . MET A 1 84 ? -11.361 -1.955 10.698 1.00 95.88 84 MET A O 1
ATOM 643 N N . ASP A 1 85 ? -11.338 -0.135 9.363 1.00 97.69 85 ASP A N 1
ATOM 644 C CA . ASP A 1 85 ? -12.130 0.758 10.213 1.00 97.69 85 ASP A CA 1
ATOM 645 C C . ASP A 1 85 ? -13.604 0.347 10.135 1.00 97.69 85 ASP A C 1
ATOM 647 O O . ASP A 1 85 ? -14.363 0.778 9.267 1.00 97.69 85 ASP A O 1
ATOM 651 N N . ALA A 1 86 ? -13.983 -0.592 10.998 1.00 95.06 86 ALA A N 1
ATOM 652 C CA . ALA A 1 86 ? -15.301 -1.205 10.968 1.00 95.06 86 ALA A CA 1
ATOM 653 C C . ALA A 1 86 ? -16.389 -0.251 11.473 1.00 95.06 86 ALA A C 1
ATOM 655 O O . ALA A 1 86 ? -17.558 -0.413 11.116 1.00 95.06 86 ALA A O 1
ATOM 656 N N . ASN A 1 87 ? -16.013 0.700 12.327 1.00 96.00 87 ASN A N 1
ATOM 657 C CA . ASN A 1 87 ? -16.941 1.631 12.950 1.00 96.00 87 ASN A CA 1
ATOM 658 C C . ASN A 1 87 ? -17.041 2.979 12.199 1.00 96.00 87 ASN A C 1
ATOM 660 O O . ASN A 1 87 ? -18.027 3.694 12.381 1.00 96.00 87 ASN A O 1
ATOM 664 N N . GLY A 1 88 ? -16.084 3.289 11.320 1.00 96.56 88 GLY A N 1
ATOM 665 C CA . GLY A 1 88 ? -16.090 4.465 10.452 1.00 96.56 88 GLY A CA 1
ATOM 666 C C . GLY A 1 88 ? -15.682 5.764 11.147 1.00 96.56 88 GLY A C 1
ATOM 667 O O . GLY A 1 88 ? -16.092 6.838 10.701 1.00 96.56 88 GLY A O 1
ATOM 668 N N . ASN A 1 89 ? -14.932 5.699 12.249 1.00 97.38 89 ASN A N 1
ATOM 669 C CA . ASN A 1 89 ? -14.497 6.878 13.003 1.00 97.38 89 ASN A CA 1
ATOM 670 C C . ASN A 1 89 ? -13.184 7.487 12.490 1.00 97.38 89 ASN A C 1
ATOM 672 O O . ASN A 1 89 ? -12.744 8.502 13.031 1.00 97.38 89 ASN A O 1
ATOM 676 N N . GLY A 1 90 ? -12.570 6.904 11.459 1.00 96.75 90 GLY A N 1
ATOM 677 C CA . GLY A 1 90 ? -11.302 7.369 10.909 1.00 96.75 90 GLY A CA 1
ATOM 678 C C . GLY A 1 90 ? -10.074 6.841 11.649 1.00 96.75 90 GLY A C 1
ATOM 679 O O . GLY A 1 90 ? -8.962 7.274 11.349 1.00 96.75 90 GLY A O 1
ATOM 680 N N . GLU A 1 91 ? -10.237 5.888 12.568 1.00 97.44 91 GLU A N 1
ATOM 681 C CA . GLU A 1 91 ? -9.153 5.213 13.278 1.00 97.44 91 GLU A CA 1
ATOM 682 C C . GLU A 1 91 ? -9.334 3.692 13.219 1.00 97.44 91 GLU A C 1
ATOM 684 O O . GLU A 1 91 ? -10.441 3.173 13.214 1.00 97.44 91 GLU A O 1
ATOM 689 N N . VAL A 1 92 ? -8.226 2.948 13.190 1.00 97.31 92 VAL A N 1
ATOM 690 C CA . VAL A 1 92 ? -8.267 1.482 13.291 1.00 97.31 92 VAL A CA 1
ATOM 691 C C . VAL A 1 92 ? -7.712 1.075 14.641 1.00 97.31 92 VAL A C 1
ATOM 693 O O . VAL A 1 92 ? -6.515 1.204 14.910 1.00 97.31 92 VAL A O 1
ATOM 696 N N . THR A 1 93 ? -8.580 0.533 15.481 1.00 98.00 93 THR A N 1
ATOM 697 C CA . THR A 1 93 ? -8.198 -0.022 16.778 1.00 98.00 93 THR A CA 1
ATOM 698 C C . THR A 1 93 ? -7.543 -1.401 16.634 1.00 98.00 93 THR A C 1
ATOM 700 O O . THR A 1 93 ? -7.644 -2.086 15.611 1.00 98.00 93 THR A O 1
ATOM 703 N N . ALA A 1 94 ? -6.873 -1.863 17.694 1.00 97.69 94 ALA A N 1
ATOM 704 C CA . ALA A 1 94 ? -6.262 -3.193 17.714 1.00 97.69 94 ALA A CA 1
ATOM 705 C C . ALA A 1 94 ? -7.292 -4.327 17.525 1.00 97.69 94 ALA A C 1
ATOM 707 O O . ALA A 1 94 ? -6.985 -5.342 16.889 1.00 97.69 94 ALA A O 1
ATOM 708 N N . ASP A 1 95 ? -8.505 -4.159 18.056 1.00 97.69 95 ASP A N 1
ATOM 709 C CA . ASP A 1 95 ? -9.576 -5.154 17.962 1.00 97.69 95 ASP A CA 1
ATOM 710 C C . ASP A 1 95 ? -10.172 -5.223 16.554 1.00 97.69 95 ASP A C 1
ATOM 712 O O . ASP A 1 95 ? -10.387 -6.318 16.018 1.00 97.69 95 ASP A O 1
ATOM 716 N N . GLU A 1 96 ? -10.350 -4.073 15.906 1.00 97.31 96 GLU A N 1
ATOM 717 C CA . GLU A 1 96 ? -10.748 -3.988 14.499 1.00 97.31 96 GLU A CA 1
ATOM 718 C C . GLU A 1 96 ? -9.709 -4.633 13.587 1.00 97.31 96 GLU A C 1
ATOM 720 O O . GLU A 1 96 ? -10.040 -5.501 12.772 1.00 97.31 96 GLU A O 1
ATOM 725 N N . TYR A 1 97 ? -8.429 -4.315 13.796 1.00 95.69 97 TYR A N 1
ATOM 726 C CA . TYR A 1 97 ? -7.340 -4.913 13.032 1.00 95.69 97 TYR A CA 1
ATOM 727 C C . TYR A 1 97 ? -7.281 -6.440 13.200 1.00 95.69 97 TYR A C 1
ATOM 729 O O . TYR A 1 97 ? -7.148 -7.186 12.223 1.00 95.69 97 TYR A O 1
ATOM 737 N N . ARG A 1 98 ? -7.430 -6.944 14.433 1.00 95.88 98 ARG A N 1
ATOM 738 C CA . ARG A 1 98 ? -7.461 -8.389 14.718 1.00 95.88 98 ARG A CA 1
ATOM 739 C C . ARG A 1 98 ? -8.639 -9.072 14.030 1.00 95.88 98 ARG A C 1
ATOM 741 O O . ARG A 1 98 ? -8.470 -10.158 13.467 1.00 95.88 98 ARG A O 1
ATOM 748 N N . THR A 1 99 ? -9.811 -8.448 14.066 1.00 95.06 99 THR A N 1
ATOM 749 C CA . THR A 1 99 ? -11.034 -8.962 13.437 1.00 95.06 99 THR A CA 1
ATOM 750 C C . THR A 1 99 ? -10.877 -9.036 11.923 1.00 95.06 99 THR A C 1
ATOM 752 O O . THR A 1 99 ? -11.080 -10.104 11.337 1.00 95.06 99 THR A O 1
ATOM 755 N N . PHE A 1 100 ? -10.412 -7.952 11.296 1.00 94.19 100 PHE A N 1
ATOM 756 C CA . PHE A 1 100 ? -10.077 -7.920 9.874 1.00 94.19 100 PHE A CA 1
ATOM 757 C C . PHE A 1 100 ? -9.125 -9.064 9.495 1.00 94.19 100 PHE A C 1
ATOM 759 O O . PHE A 1 100 ? -9.365 -9.796 8.529 1.0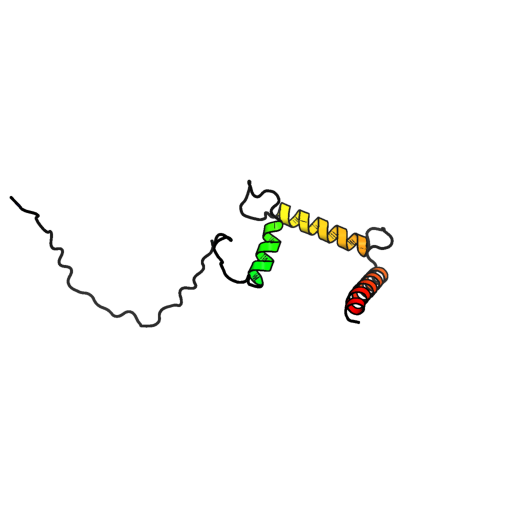0 94.19 100 PHE A O 1
ATOM 766 N N . TRP A 1 101 ? -8.076 -9.287 10.293 1.00 91.88 101 TRP A N 1
ATOM 767 C CA . TRP A 1 101 ? -7.076 -10.308 9.989 1.00 91.88 101 TRP A CA 1
ATOM 768 C C . TRP A 1 101 ? -7.564 -11.742 10.179 1.00 91.88 10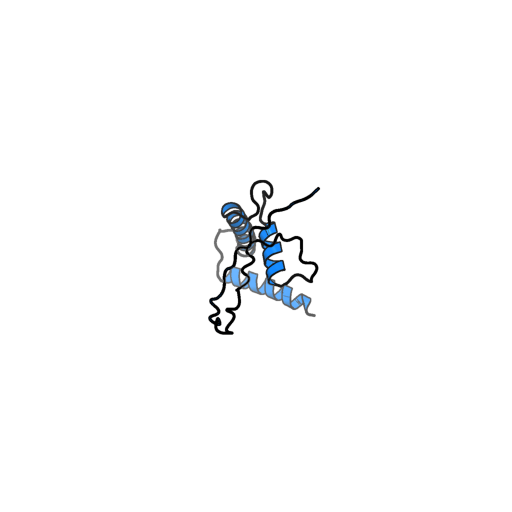1 TRP A C 1
ATOM 770 O O . TRP A 1 101 ? -7.212 -12.635 9.403 1.00 91.88 101 TRP A O 1
ATOM 780 N N . ASN A 1 102 ? -8.419 -11.987 11.168 1.00 92.75 102 ASN A N 1
ATOM 781 C CA . ASN A 1 102 ? -9.074 -13.283 11.324 1.00 92.75 102 ASN A CA 1
ATOM 782 C C . ASN A 1 102 ? -9.997 -13.598 10.142 1.00 92.75 102 ASN A C 1
ATOM 784 O O . ASN A 1 102 ? -9.970 -14.725 9.645 1.00 92.75 102 ASN A O 1
ATOM 788 N N . ASN A 1 103 ? -10.730 -12.604 9.640 1.00 88.94 103 ASN A N 1
ATOM 789 C CA . ASN A 1 103 ? -11.590 -12.763 8.468 1.00 88.94 103 ASN A CA 1
ATOM 790 C C . ASN A 1 103 ? -10.782 -13.066 7.200 1.00 88.94 103 ASN A C 1
ATOM 792 O O . ASN A 1 103 ? -11.122 -13.995 6.466 1.00 88.94 103 ASN A O 1
ATOM 796 N N . GLN A 1 104 ? -9.675 -12.353 6.976 1.00 87.88 104 GLN A N 1
ATOM 797 C CA . GLN A 1 104 ? -8.792 -12.615 5.836 1.00 87.88 104 GLN A CA 1
ATOM 798 C C . GLN A 1 104 ? -8.162 -14.012 5.880 1.00 87.88 104 GLN A C 1
ATOM 800 O O . GLN A 1 104 ? -8.223 -14.767 4.908 1.00 87.88 104 GLN A O 1
ATOM 805 N N . LYS A 1 105 ? -7.630 -14.419 7.039 1.00 83.94 105 LYS A N 1
ATOM 806 C CA . LYS A 1 105 ? -7.125 -15.788 7.229 1.00 83.94 105 LYS A CA 1
ATOM 807 C C . LYS A 1 105 ? -8.210 -16.829 6.965 1.00 83.94 105 LYS A C 1
ATOM 809 O O . LYS A 1 105 ? -7.947 -17.817 6.287 1.00 83.94 105 LYS A O 1
ATOM 814 N N . ALA A 1 106 ? -9.425 -16.624 7.474 1.00 79.75 106 ALA A N 1
ATOM 815 C CA . ALA A 1 106 ? -10.529 -17.554 7.256 1.00 79.75 106 ALA A CA 1
ATOM 816 C C . ALA A 1 106 ? -10.858 -17.719 5.764 1.00 79.75 106 ALA A C 1
ATOM 818 O O . ALA A 1 106 ? -11.110 -18.840 5.329 1.00 79.75 106 ALA A O 1
ATOM 819 N N . GLN A 1 107 ? -10.804 -16.644 4.968 1.00 75.88 107 GLN A N 1
ATOM 820 C CA . GLN A 1 107 ? -10.939 -16.736 3.509 1.00 75.88 107 GLN A CA 1
ATOM 821 C C . GLN A 1 107 ? -9.818 -17.577 2.888 1.00 75.88 107 GLN A C 1
ATOM 823 O O . GLN A 1 107 ? -10.099 -18.491 2.115 1.00 75.88 107 GLN A O 1
ATOM 828 N N . TYR A 1 108 ? -8.566 -17.340 3.283 1.00 74.62 108 TYR A N 1
ATOM 829 C CA . TYR A 1 108 ? -7.420 -18.096 2.774 1.00 74.62 108 TYR A CA 1
ATOM 830 C C . TYR A 1 108 ? -7.491 -19.596 3.108 1.00 74.62 108 TYR A C 1
ATOM 832 O O . TYR A 1 108 ? -7.233 -20.440 2.251 1.00 74.62 108 TYR A O 1
ATOM 840 N N . TYR A 1 109 ? -7.872 -19.954 4.338 1.00 74.06 109 TYR A N 1
ATOM 841 C CA . TYR A 1 109 ? -7.954 -21.356 4.761 1.00 74.06 109 TYR A CA 1
ATOM 842 C C . TYR A 1 109 ? -9.203 -22.082 4.242 1.00 74.06 109 TYR A C 1
ATOM 844 O O . TYR A 1 109 ? -9.155 -23.298 4.074 1.00 74.06 109 TYR A O 1
ATOM 852 N N . ARG A 1 110 ? -10.300 -21.372 3.937 1.00 73.62 110 ARG A N 1
ATOM 853 C CA . ARG A 1 110 ? -11.493 -21.964 3.300 1.00 73.62 110 ARG A CA 1
ATOM 854 C C . ARG A 1 110 ? -11.219 -22.490 1.892 1.00 73.62 110 ARG A C 1
ATOM 856 O O . ARG A 1 110 ? -11.828 -23.473 1.504 1.00 73.62 110 ARG A O 1
ATOM 863 N N . LEU A 1 111 ? -10.298 -21.867 1.157 1.00 67.44 111 LEU A N 1
ATOM 864 C CA . LEU A 1 111 ? -9.934 -22.263 -0.209 1.00 67.44 111 LEU A CA 1
ATOM 865 C C . LEU A 1 111 ? -9.046 -23.520 -0.274 1.00 67.44 111 LEU A C 1
ATOM 867 O O . LEU A 1 111 ? -8.811 -24.035 -1.361 1.00 67.44 111 LEU A O 1
ATOM 871 N N . LYS A 1 112 ? -8.525 -24.003 0.864 1.00 59.97 112 LYS A N 1
ATOM 872 C CA . LYS A 1 112 ? -7.612 -25.161 0.936 1.00 59.97 112 LYS A CA 1
ATOM 873 C C . LYS A 1 112 ? -8.278 -26.466 1.397 1.00 59.97 112 LYS A C 1
ATOM 875 O O . LYS A 1 112 ? -7.558 -27.388 1.778 1.00 59.97 112 LYS A O 1
ATOM 880 N N . ARG A 1 113 ? -9.608 -26.542 1.427 1.00 50.91 113 ARG A N 1
ATOM 881 C CA . ARG A 1 113 ? -10.348 -27.728 1.875 1.00 50.91 113 ARG A CA 1
ATOM 882 C C . ARG A 1 113 ? -11.152 -28.339 0.736 1.00 50.91 113 ARG A C 1
ATOM 884 O O . ARG A 1 113 ? -11.669 -27.553 -0.084 1.00 50.91 113 ARG A O 1
#